Protein AF-A0A258C9T7-F1 (afdb_monomer_lite)

Foldseek 3Di:
DFDFDADLVLHGPDARVPVVVVVVVVCVVCPPPPDDDPVVVVVVCVVCVNVVNCLSVLSSVLSRVCSVVDDVCSVVSVLCSDPPNPPPPPPDDPPPPPDDDPDDDDDDDDD

Structure (mmCIF, N/CA/C/O backbone):
data_AF-A0A258C9T7-F1
#
_entry.id   AF-A0A258C9T7-F1
#
loop_
_atom_site.group_PDB
_atom_site.id
_atom_site.type_symbol
_atom_site.label_atom_id
_atom_site.label_alt_id
_atom_site.label_comp_id
_atom_site.label_asym_id
_atom_site.label_entity_id
_atom_site.label_seq_id
_atom_site.pdbx_PDB_ins_code
_atom_site.Cartn_x
_atom_site.Cartn_y
_atom_site.Cartn_z
_atom_site.occupancy
_atom_site.B_iso_or_equiv
_at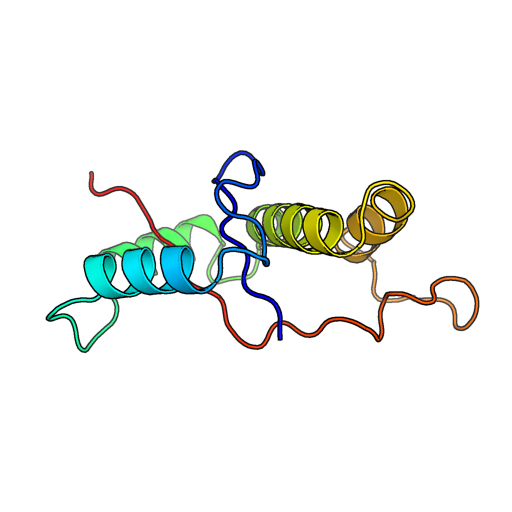om_site.auth_seq_id
_atom_site.auth_comp_id
_atom_site.auth_asym_id
_atom_site.auth_atom_id
_atom_site.pdbx_PDB_model_num
ATOM 1 N N . HIS A 1 1 ? 3.833 9.779 -12.671 1.00 79.94 1 HIS A N 1
ATOM 2 C CA . HIS A 1 1 ? 3.038 9.418 -11.478 1.00 79.94 1 HIS A CA 1
ATOM 3 C C . HIS A 1 1 ? 2.565 7.983 -11.603 1.00 79.94 1 HIS A C 1
ATOM 5 O O . HIS A 1 1 ? 1.988 7.637 -12.628 1.00 79.94 1 HIS A O 1
ATOM 11 N N . TYR A 1 2 ? 2.821 7.170 -10.582 1.00 89.38 2 TYR A N 1
ATOM 12 C CA . TYR A 1 2 ? 2.400 5.772 -10.516 1.00 89.38 2 TYR A CA 1
ATOM 13 C C . TYR A 1 2 ? 1.413 5.601 -9.365 1.00 89.38 2 TYR A C 1
ATOM 15 O O . TYR A 1 2 ? 1.532 6.273 -8.344 1.00 89.38 2 TYR A O 1
ATOM 23 N N . LEU A 1 3 ? 0.438 4.714 -9.539 1.00 93.00 3 LEU A N 1
ATOM 24 C CA . LEU A 1 3 ? -0.532 4.370 -8.508 1.00 93.00 3 LEU A CA 1
ATOM 25 C C . LEU A 1 3 ? -0.679 2.856 -8.492 1.00 93.00 3 LEU A C 1
ATOM 27 O O . LEU A 1 3 ? -1.103 2.287 -9.487 1.00 93.00 3 LEU A O 1
ATOM 31 N N . VAL A 1 4 ? -0.335 2.210 -7.386 1.00 94.44 4 VAL A N 1
ATOM 32 C CA . VAL A 1 4 ? -0.372 0.749 -7.257 1.00 94.44 4 VAL A CA 1
ATOM 33 C C . VAL A 1 4 ? -1.286 0.388 -6.095 1.00 94.44 4 VAL A C 1
ATOM 35 O O . VAL A 1 4 ? -1.267 1.049 -5.060 1.00 94.44 4 VAL A O 1
ATOM 38 N N . HIS A 1 5 ? -2.105 -0.648 -6.268 1.00 95.75 5 HIS A N 1
ATOM 39 C CA . HIS A 1 5 ? -2.860 -1.243 -5.169 1.00 95.75 5 HIS A CA 1
ATOM 40 C C . HIS A 1 5 ? -2.168 -2.540 -4.770 1.00 95.75 5 HIS A C 1
ATOM 42 O O . HIS A 1 5 ? -2.198 -3.516 -5.522 1.00 95.75 5 HIS A O 1
ATOM 48 N N . VAL A 1 6 ? -1.583 -2.541 -3.580 1.00 95.69 6 VAL A N 1
ATOM 49 C CA . VAL A 1 6 ? -0.937 -3.697 -2.959 1.00 95.69 6 VAL A CA 1
ATOM 50 C C . VAL A 1 6 ? -1.803 -4.224 -1.811 1.00 95.69 6 VAL A C 1
ATOM 52 O O . VAL A 1 6 ? -2.412 -3.440 -1.084 1.00 95.69 6 VAL A O 1
ATOM 55 N N . GLY A 1 7 ? -1.927 -5.545 -1.710 1.00 95.81 7 GLY A N 1
ATOM 56 C CA . GLY A 1 7 ? -2.577 -6.233 -0.600 1.00 95.81 7 GLY A CA 1
ATOM 57 C C . GLY A 1 7 ? -1.693 -6.245 0.644 1.00 95.81 7 GLY A C 1
ATOM 58 O O . GLY A 1 7 ? -0.499 -5.968 0.570 1.00 95.81 7 GLY A O 1
ATOM 59 N N . ASP A 1 8 ? -2.274 -6.584 1.793 1.00 94.12 8 ASP A N 1
ATOM 60 C CA . ASP A 1 8 ? -1.552 -6.614 3.074 1.00 94.12 8 ASP A CA 1
ATOM 61 C C . ASP A 1 8 ? -0.455 -7.698 3.129 1.00 94.12 8 ASP A C 1
ATOM 63 O O . ASP A 1 8 ? 0.498 -7.603 3.894 1.00 94.12 8 ASP A O 1
ATOM 67 N N . ASP A 1 9 ? -0.546 -8.702 2.257 1.00 94.12 9 ASP A N 1
ATOM 68 C CA . ASP A 1 9 ? 0.450 -9.755 2.044 1.00 94.12 9 ASP A CA 1
ATOM 69 C C . ASP A 1 9 ? 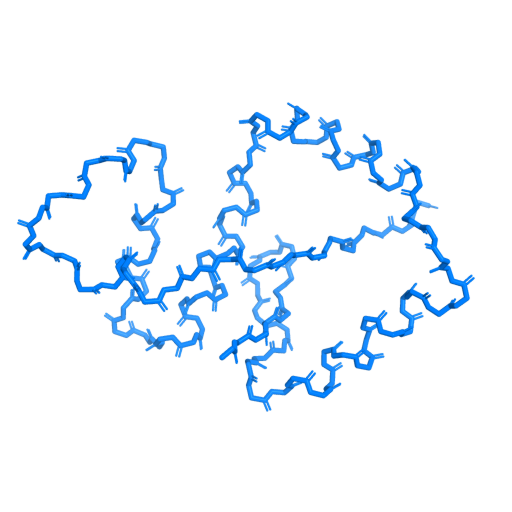1.582 -9.350 1.078 1.00 94.12 9 ASP A C 1
ATOM 71 O O . ASP A 1 9 ? 2.499 -10.133 0.829 1.00 94.12 9 ASP A O 1
ATOM 75 N N . GLY A 1 10 ? 1.533 -8.136 0.520 1.00 91.25 10 GLY A N 1
ATOM 76 C CA . GLY A 1 10 ? 2.468 -7.661 -0.500 1.00 91.25 10 GLY A CA 1
ATOM 77 C C . GLY A 1 10 ? 2.080 -8.029 -1.935 1.00 91.25 10 GLY A C 1
ATOM 78 O O . GLY A 1 10 ? 2.798 -7.657 -2.864 1.00 91.25 10 GLY A O 1
ATOM 79 N N . ALA A 1 11 ? 0.953 -8.714 -2.161 1.00 94.81 11 ALA A N 1
ATOM 80 C CA . ALA A 1 11 ? 0.503 -9.050 -3.507 1.00 94.81 11 ALA A CA 1
ATOM 81 C C . ALA A 1 11 ? -0.003 -7.805 -4.252 1.00 94.81 11 ALA A C 1
ATOM 83 O O . ALA A 1 11 ? -0.848 -7.054 -3.764 1.00 94.81 11 ALA A O 1
ATOM 84 N N . VAL A 1 12 ? 0.461 -7.586 -5.482 1.00 94.19 12 VAL A N 1
ATOM 85 C CA . VAL A 1 12 ? -0.012 -6.471 -6.315 1.00 94.19 12 VAL A CA 1
ATOM 86 C C . VAL A 1 12 ? -1.395 -6.809 -6.872 1.00 94.19 12 VAL A C 1
ATOM 88 O O . VAL A 1 12 ? -1.532 -7.559 -7.837 1.00 94.19 12 VAL A O 1
ATOM 91 N N . LEU A 1 13 ? -2.436 -6.241 -6.263 1.00 95.94 13 LEU A N 1
ATOM 92 C CA . LEU A 1 13 ? -3.832 -6.473 -6.637 1.00 95.94 13 LEU A CA 1
ATOM 93 C C . LEU A 1 13 ? -4.227 -5.713 -7.905 1.00 95.94 13 LEU A C 1
ATOM 95 O O . LEU A 1 13 ? -5.024 -6.208 -8.702 1.00 95.94 13 LEU A O 1
ATOM 99 N N . LEU A 1 14 ? -3.713 -4.491 -8.078 1.00 95.50 14 LEU A N 1
ATOM 100 C CA . LEU A 1 14 ? -3.860 -3.713 -9.310 1.00 95.50 14 LEU A CA 1
ATOM 101 C C . LEU A 1 14 ? -2.527 -3.019 -9.635 1.00 95.50 14 LEU A C 1
ATOM 103 O O . LEU A 1 14 ? -2.066 -2.203 -8.831 1.00 95.50 14 LEU A O 1
ATOM 107 N N . PRO A 1 15 ? -1.925 -3.304 -10.804 1.00 93.69 15 PRO A N 1
ATOM 108 C CA . PRO A 1 15 ? -0.688 -2.662 -11.232 1.00 93.69 15 PRO A CA 1
ATOM 109 C C . PRO A 1 15 ? -0.931 -1.216 -11.682 1.00 93.69 15 PRO A C 1
ATOM 111 O O . PRO A 1 15 ? -2.066 -0.811 -11.954 1.00 93.69 15 PRO A O 1
ATOM 114 N N . TYR A 1 16 ? 0.157 -0.458 -11.848 1.00 92.19 16 TYR A N 1
ATOM 115 C CA . TYR A 1 16 ? 0.104 0.969 -12.190 1.00 92.19 16 TYR A CA 1
ATOM 116 C C . TYR A 1 16 ? -0.602 1.296 -13.511 1.00 92.19 16 TYR A C 1
ATOM 118 O O . TYR A 1 16 ? -1.151 2.386 -13.676 1.00 92.19 16 TYR A O 1
ATOM 126 N N . THR A 1 17 ? -0.660 0.339 -14.437 1.00 92.81 17 THR A N 1
ATOM 127 C CA . THR A 1 17 ? -1.377 0.464 -15.712 1.00 92.81 17 THR A CA 1
ATOM 128 C C . THR A 1 17 ? -2.899 0.526 -15.544 1.00 92.81 17 THR A C 1
ATOM 130 O O . THR A 1 17 ? -3.609 0.906 -16.471 1.00 92.81 17 THR A O 1
ATOM 133 N N . GLN A 1 18 ? -3.425 0.193 -14.359 1.00 94.62 18 GLN A N 1
ATOM 134 C CA . GLN A 1 18 ? -4.858 0.152 -14.060 1.00 94.62 18 GLN A CA 1
ATOM 135 C C . GLN A 1 18 ? -5.312 1.295 -13.138 1.00 94.62 18 GLN A C 1
ATOM 137 O O . GLN A 1 18 ? -6.274 1.138 -12.383 1.00 94.62 18 GLN A O 1
ATOM 142 N N . ALA A 1 19 ? -4.666 2.463 -13.226 1.00 94.19 19 ALA A N 1
ATOM 143 C CA . ALA A 1 19 ? -4.918 3.624 -12.366 1.00 94.19 19 ALA A CA 1
ATOM 144 C C . ALA A 1 19 ? -6.411 3.979 -12.207 1.00 94.19 19 ALA A C 1
ATOM 146 O O . ALA A 1 19 ? -6.875 4.172 -11.085 1.00 94.19 19 ALA A O 1
ATOM 147 N N . LYS A 1 20 ? -7.201 3.970 -13.295 1.00 95.69 20 LYS A N 1
ATOM 148 C CA . LYS A 1 20 ? -8.656 4.220 -13.236 1.00 95.69 20 LYS A CA 1
ATOM 149 C C . LYS A 1 20 ? -9.376 3.255 -12.288 1.00 95.69 20 LYS A C 1
ATOM 151 O O . LYS A 1 20 ? -10.162 3.690 -11.457 1.00 95.69 20 LYS A O 1
ATOM 156 N N . ARG A 1 21 ? -9.074 1.953 -12.359 1.00 96.88 21 ARG A N 1
ATOM 157 C CA . ARG A 1 21 ? -9.702 0.941 -11.490 1.00 96.88 21 ARG A CA 1
ATOM 158 C C . ARG A 1 21 ? -9.318 1.127 -10.026 1.00 96.88 21 ARG A C 1
ATOM 160 O O . ARG A 1 21 ? -10.121 0.814 -9.148 1.00 96.88 21 ARG A O 1
ATOM 167 N N . ILE A 1 22 ? -8.104 1.611 -9.761 1.00 95.94 22 ILE A N 1
ATOM 168 C CA . ILE A 1 22 ? -7.661 1.940 -8.404 1.00 95.94 22 ILE A CA 1
ATOM 169 C C . ILE A 1 22 ? -8.460 3.138 -7.895 1.00 95.94 22 ILE A C 1
ATOM 171 O O . ILE A 1 22 ? -9.096 3.030 -6.852 1.00 95.94 22 ILE A O 1
ATOM 175 N N . LEU A 1 23 ? -8.528 4.225 -8.666 1.00 95.00 23 LEU A N 1
ATOM 176 C CA . LEU A 1 23 ? -9.315 5.415 -8.326 1.00 95.00 23 LEU A CA 1
ATOM 177 C C . LEU A 1 23 ? -10.803 5.092 -8.121 1.00 95.00 23 LEU A C 1
ATOM 179 O O . LEU A 1 23 ? -11.400 5.574 -7.166 1.00 95.00 23 LEU A O 1
ATOM 183 N N . ASP A 1 24 ? -11.390 4.209 -8.932 1.00 95.75 24 ASP A N 1
ATOM 184 C CA . ASP A 1 24 ? -12.775 3.747 -8.763 1.00 95.75 24 ASP A CA 1
ATOM 185 C C . ASP A 1 24 ? -12.980 2.942 -7.463 1.00 95.75 24 ASP A C 1
ATOM 187 O O . ASP A 1 24 ? -14.076 2.927 -6.894 1.00 95.75 24 ASP A O 1
ATOM 191 N N . ARG A 1 25 ? -11.950 2.237 -6.970 1.00 94.00 25 ARG A N 1
ATOM 192 C CA . ARG A 1 25 ? -11.984 1.590 -5.645 1.00 94.00 25 ARG A CA 1
ATOM 193 C C . ARG A 1 25 ? -11.862 2.624 -4.528 1.00 94.00 25 ARG A C 1
ATOM 195 O O . ARG A 1 25 ? -12.687 2.597 -3.621 1.00 94.00 25 ARG A O 1
ATOM 202 N N . LEU A 1 26 ? -10.907 3.552 -4.624 1.00 91.88 26 LEU A N 1
ATOM 203 C CA . LEU A 1 26 ? -10.721 4.624 -3.637 1.00 91.88 26 LEU A CA 1
ATOM 204 C C . LEU A 1 26 ? -11.986 5.483 -3.509 1.00 91.88 26 LEU A C 1
ATOM 206 O O . LEU A 1 26 ? -12.484 5.687 -2.407 1.00 91.88 26 LEU A O 1
ATOM 210 N N . LYS A 1 27 ? -12.574 5.890 -4.642 1.00 92.06 27 LYS A N 1
ATOM 211 C CA . LYS A 1 27 ? -13.823 6.656 -4.683 1.00 92.06 27 LYS A CA 1
ATOM 212 C C . LYS A 1 27 ? -14.954 5.931 -3.966 1.00 92.06 27 LYS A C 1
ATOM 214 O O . LYS A 1 27 ? -15.681 6.567 -3.224 1.00 92.06 27 LYS A O 1
ATOM 219 N N . ARG A 1 28 ? -15.113 4.618 -4.170 1.00 91.88 28 ARG A N 1
ATOM 220 C CA . ARG A 1 28 ? -16.160 3.836 -3.490 1.00 91.88 28 ARG A CA 1
ATOM 221 C C . ARG A 1 28 ? -15.942 3.732 -1.983 1.00 91.88 28 ARG A C 1
ATOM 223 O O . ARG A 1 28 ? -16.924 3.728 -1.255 1.00 91.88 28 ARG A O 1
ATOM 230 N N . LEU A 1 29 ? -14.690 3.661 -1.530 1.00 88.94 29 LEU A N 1
ATOM 231 C CA . LEU A 1 29 ? -14.357 3.619 -0.103 1.00 88.94 29 LEU A CA 1
ATOM 232 C C . LEU A 1 29 ? -14.597 4.968 0.590 1.00 88.94 29 LEU A C 1
ATOM 234 O O . LEU A 1 29 ? -15.055 4.996 1.728 1.00 88.94 29 LEU A O 1
ATOM 238 N N . ALA A 1 30 ? -14.308 6.071 -0.101 1.00 88.81 30 ALA A N 1
ATOM 239 C CA . ALA A 1 30 ? -14.416 7.424 0.442 1.00 88.81 30 ALA A CA 1
ATOM 240 C C . ALA A 1 30 ? -15.741 8.134 0.102 1.00 88.81 30 ALA A C 1
ATOM 242 O O . ALA A 1 30 ? -15.948 9.272 0.512 1.00 88.81 30 ALA A O 1
ATOM 243 N N . LEU A 1 31 ? -16.645 7.511 -0.664 1.00 91.31 31 LEU A N 1
ATOM 244 C CA . LEU A 1 31 ? -17.864 8.176 -1.126 1.00 91.31 31 LEU A CA 1
ATOM 245 C C . LEU A 1 31 ? -18.726 8.621 0.063 1.00 91.31 31 LEU A C 1
ATOM 247 O O . LEU A 1 31 ? -19.102 7.803 0.900 1.00 91.31 31 LEU A O 1
ATOM 251 N N . GLY A 1 32 ? -19.059 9.912 0.108 1.00 89.88 32 GLY A N 1
ATOM 252 C CA . GLY A 1 32 ? -19.852 10.498 1.193 1.00 89.88 32 GLY A CA 1
ATOM 253 C C . GLY A 1 32 ? -19.093 10.661 2.514 1.00 89.88 32 GLY A C 1
ATOM 254 O O . GLY A 1 32 ? -19.726 10.908 3.536 1.00 89.88 32 GLY A O 1
ATOM 255 N N . ARG A 1 33 ? -17.762 10.503 2.511 1.00 86.94 33 ARG A N 1
ATOM 256 C CA . ARG A 1 33 ? -16.891 10.719 3.670 1.00 86.94 33 ARG A CA 1
ATOM 257 C C . ARG A 1 33 ? -15.926 11.865 3.374 1.00 86.94 33 ARG A C 1
ATOM 259 O O . ARG A 1 33 ? -14.975 11.693 2.618 1.00 86.94 33 ARG A O 1
ATOM 266 N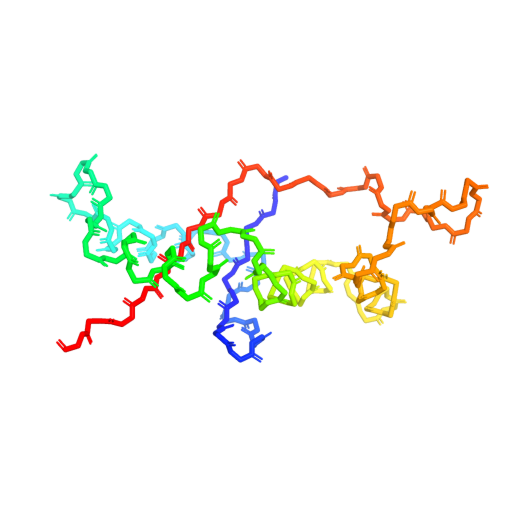 N . ASP A 1 34 ? -16.157 13.010 4.007 1.00 86.69 34 ASP A N 1
ATOM 267 C CA . ASP A 1 34 ? -15.287 14.188 3.862 1.00 86.69 34 ASP A CA 1
ATOM 268 C C . ASP A 1 34 ? -14.100 14.175 4.839 1.00 86.69 34 ASP A C 1
ATOM 270 O O . ASP A 1 34 ? -13.138 14.921 4.671 1.00 86.69 34 ASP A O 1
ATOM 274 N N . LEU A 1 35 ? -14.158 13.313 5.859 1.00 88.62 35 LEU A N 1
ATOM 275 C CA . LEU A 1 35 ? -13.123 13.145 6.876 1.00 88.62 35 LEU A CA 1
ATOM 276 C C . LEU A 1 35 ? -12.646 11.688 6.937 1.00 88.62 35 LEU A C 1
ATOM 278 O O . LEU A 1 35 ? -13.432 10.771 6.665 1.00 88.62 35 LEU A O 1
ATOM 282 N N . PRO A 1 36 ? -11.374 11.454 7.313 1.00 86.62 36 PRO A N 1
ATOM 283 C CA . PRO A 1 36 ? -10.880 10.109 7.561 1.00 86.62 36 PRO A CA 1
ATOM 284 C C . PRO A 1 36 ? -11.636 9.453 8.721 1.00 86.62 36 PRO A C 1
ATOM 286 O O . PRO A 1 36 ? -12.114 10.108 9.648 1.00 86.62 36 PRO A O 1
ATOM 289 N N . ASP A 1 37 ? -11.726 8.129 8.665 1.00 90.12 37 ASP A N 1
ATOM 290 C CA . ASP A 1 37 ? -12.338 7.330 9.718 1.00 90.12 37 ASP A CA 1
ATOM 291 C C . ASP A 1 37 ? -11.439 7.341 10.965 1.00 90.12 37 ASP A C 1
ATOM 293 O O . ASP A 1 37 ? -10.367 6.735 10.976 1.00 90.12 37 ASP A O 1
ATOM 297 N N . ALA A 1 38 ? -11.871 8.045 12.014 1.00 92.25 38 ALA A N 1
ATOM 298 C CA . ALA A 1 38 ? -11.087 8.218 13.237 1.00 92.25 38 ALA A CA 1
ATOM 299 C C . ALA A 1 38 ? -10.757 6.885 13.933 1.00 92.25 38 ALA A C 1
ATOM 301 O O . ALA A 1 38 ? -9.676 6.741 14.507 1.00 92.25 38 ALA A O 1
ATOM 302 N N . GLY A 1 39 ? -11.655 5.896 13.856 1.00 93.50 39 GLY A N 1
ATOM 303 C CA . GLY A 1 39 ? -11.419 4.564 14.410 1.00 93.50 39 GLY A CA 1
ATOM 304 C C . GLY A 1 39 ? -10.347 3.814 13.623 1.00 93.50 39 GLY A C 1
ATOM 305 O O . GLY A 1 39 ? -9.445 3.214 14.211 1.00 93.50 39 GLY A O 1
ATOM 306 N N . ALA A 1 40 ? -10.392 3.900 12.293 1.00 92.50 40 ALA A N 1
ATOM 307 C CA . ALA A 1 40 ? -9.354 3.339 11.434 1.00 92.50 40 ALA A CA 1
ATOM 308 C C . ALA A 1 40 ? -7.991 4.019 11.657 1.00 92.50 40 ALA A C 1
ATOM 310 O O . ALA A 1 40 ? -6.985 3.320 11.776 1.00 92.50 40 ALA A O 1
ATOM 311 N N . CYS A 1 41 ? -7.957 5.350 11.786 1.00 93.38 41 CYS A N 1
ATOM 312 C CA . CYS A 1 41 ? -6.742 6.099 12.117 1.00 93.38 41 CYS A CA 1
ATOM 313 C C . CYS A 1 41 ? -6.135 5.626 13.441 1.00 93.38 41 CYS A C 1
ATOM 315 O O . CYS A 1 41 ? -4.977 5.224 13.467 1.00 93.38 41 CYS A O 1
ATOM 317 N N . ALA A 1 42 ? -6.926 5.566 14.516 1.00 95.25 42 ALA A N 1
ATOM 318 C CA . ALA A 1 42 ? -6.438 5.132 15.824 1.00 95.25 42 ALA A CA 1
ATOM 319 C C . ALA A 1 42 ? -5.895 3.690 15.809 1.00 95.25 42 ALA A C 1
ATOM 321 O O . ALA A 1 42 ? -4.893 3.387 16.460 1.00 95.25 42 ALA A O 1
ATOM 322 N N . ARG A 1 43 ? -6.532 2.790 15.049 1.00 94.94 43 ARG A N 1
ATOM 323 C CA . ARG A 1 43 ? -6.054 1.410 14.864 1.00 94.94 43 ARG A CA 1
ATOM 324 C C . ARG A 1 43 ? -4.731 1.369 14.108 1.00 94.94 43 ARG A C 1
ATOM 326 O O . ARG A 1 43 ? -3.826 0.647 14.525 1.00 94.94 43 ARG A O 1
ATOM 333 N N . PHE A 1 44 ? -4.613 2.137 13.028 1.00 94.56 44 PHE A N 1
ATOM 334 C CA . PHE A 1 44 ? -3.383 2.217 12.249 1.00 94.56 44 PHE A CA 1
ATOM 335 C C . PHE A 1 44 ? -2.233 2.814 13.067 1.00 94.56 44 PHE A C 1
ATOM 337 O O . PHE A 1 44 ? -1.141 2.247 13.106 1.00 94.56 44 PHE A O 1
ATOM 344 N N . ASP A 1 45 ? -2.492 3.895 13.798 1.00 95.12 45 ASP A N 1
ATOM 345 C CA . ASP A 1 45 ? -1.518 4.524 14.685 1.00 95.12 45 ASP A CA 1
ATOM 346 C C . ASP A 1 45 ? -1.058 3.547 15.765 1.00 95.12 45 ASP A C 1
ATOM 348 O O . ASP A 1 45 ? 0.136 3.355 15.969 1.00 95.12 45 ASP A O 1
ATOM 352 N N . LYS A 1 46 ? -1.985 2.838 16.415 1.00 95.81 46 LYS A N 1
ATOM 353 C CA . LYS A 1 46 ? -1.627 1.819 17.406 1.00 95.81 46 LYS A CA 1
ATOM 354 C C . LYS A 1 46 ? -0.763 0.708 16.801 1.00 95.81 46 LYS A C 1
ATOM 356 O O . LYS A 1 46 ? 0.220 0.305 17.419 1.00 95.81 46 LYS A O 1
ATOM 361 N N . ALA A 1 47 ? -1.114 0.219 15.611 1.00 94.38 47 ALA A N 1
ATOM 362 C CA . ALA A 1 47 ? -0.369 -0.838 14.927 1.00 94.38 47 ALA A CA 1
ATOM 363 C C . ALA A 1 47 ? 1.051 -0.400 14.529 1.00 94.38 47 ALA A C 1
ATOM 365 O O . ALA A 1 47 ? 1.972 -1.211 14.551 1.00 94.38 47 ALA A O 1
ATOM 366 N N . THR A 1 48 ? 1.229 0.881 14.207 1.00 94.50 48 THR A N 1
ATOM 367 C CA . THR A 1 48 ? 2.503 1.457 13.754 1.00 94.50 48 THR A CA 1
ATOM 368 C C . THR A 1 48 ? 3.270 2.183 14.854 1.00 94.50 48 THR A C 1
ATOM 370 O O . THR A 1 48 ? 4.279 2.817 14.565 1.00 94.50 48 THR A O 1
ATOM 373 N N . LYS A 1 49 ? 2.811 2.126 16.113 1.00 95.25 49 LYS A N 1
ATOM 374 C CA . LYS A 1 49 ? 3.350 2.937 17.220 1.00 95.25 49 LYS A CA 1
ATOM 375 C C . LYS A 1 49 ? 3.435 4.424 16.846 1.00 95.25 49 LYS A C 1
ATOM 377 O O . LYS A 1 49 ? 4.485 5.047 16.944 1.00 95.25 49 LYS A O 1
ATOM 382 N N . HIS A 1 50 ? 2.324 4.974 16.366 1.00 93.12 50 HIS A N 1
ATOM 383 C CA . HIS A 1 50 ? 2.211 6.346 15.872 1.00 93.12 50 HIS A CA 1
ATOM 384 C C . HIS A 1 50 ? 3.234 6.662 14.767 1.00 93.12 50 HIS A C 1
ATOM 386 O O . HIS A 1 50 ? 3.824 7.739 14.735 1.00 93.12 50 HIS A O 1
ATOM 392 N N . GLY A 1 51 ? 3.466 5.698 13.870 1.00 87.50 51 GLY A N 1
ATOM 393 C CA . GLY A 1 51 ? 4.420 5.815 12.768 1.00 87.50 51 GLY A CA 1
ATOM 394 C C . GLY A 1 51 ? 5.884 5.521 13.118 1.00 87.50 51 GLY A C 1
ATOM 395 O O . GLY A 1 51 ? 6.726 5.584 12.224 1.00 87.50 51 GLY A O 1
ATOM 396 N N . GLU A 1 52 ? 6.215 5.171 14.364 1.00 89.12 52 GLU A N 1
ATOM 397 C CA . GLU A 1 52 ? 7.577 4.764 14.740 1.00 89.12 52 GLU A CA 1
ATOM 398 C C . GLU A 1 52 ? 7.971 3.419 14.096 1.00 89.12 52 GLU A C 1
ATOM 400 O O . GLU A 1 52 ? 9.105 3.237 13.653 1.00 89.12 52 GLU A O 1
ATOM 405 N N . ASP A 1 53 ? 7.027 2.479 13.989 1.00 88.94 53 ASP A N 1
ATOM 406 C CA . ASP A 1 53 ? 7.223 1.171 13.360 1.00 88.94 53 ASP A CA 1
ATOM 407 C C . ASP A 1 53 ? 6.432 1.055 12.051 1.00 88.94 53 ASP A C 1
ATOM 409 O O . ASP A 1 53 ? 5.322 0.527 11.992 1.00 88.94 53 ASP A O 1
ATOM 413 N N . MET A 1 54 ? 7.043 1.542 10.971 1.00 89.81 54 MET A N 1
ATOM 414 C CA . MET A 1 54 ? 6.477 1.522 9.615 1.00 89.81 54 MET A CA 1
ATOM 415 C C . MET A 1 54 ? 7.021 0.381 8.744 1.00 89.81 54 MET A C 1
ATOM 417 O O . MET A 1 54 ? 6.825 0.384 7.528 1.00 89.81 54 MET A O 1
ATOM 421 N N . ARG A 1 55 ? 7.687 -0.624 9.333 1.00 87.56 55 ARG A N 1
ATOM 422 C CA . ARG A 1 55 ? 8.373 -1.695 8.581 1.00 87.56 55 ARG A CA 1
ATOM 423 C C . ARG A 1 55 ? 7.438 -2.487 7.671 1.00 87.56 55 ARG A C 1
ATOM 425 O O . ARG A 1 55 ? 7.847 -2.924 6.599 1.00 87.56 55 ARG A O 1
ATOM 432 N N . HIS A 1 56 ? 6.187 -2.686 8.085 1.00 90.50 56 HIS A N 1
ATOM 433 C CA . HIS A 1 56 ? 5.185 -3.361 7.257 1.00 90.50 56 HIS A CA 1
ATOM 434 C C . HIS A 1 56 ? 4.814 -2.526 6.029 1.00 90.50 56 HIS A C 1
ATOM 436 O O . HIS A 1 56 ? 4.988 -2.976 4.901 1.00 90.50 56 HIS A O 1
ATOM 442 N N . ALA A 1 57 ? 4.421 -1.266 6.234 1.00 89.44 57 ALA A N 1
ATOM 443 C CA . ALA A 1 57 ? 4.105 -0.339 5.147 1.00 89.44 57 ALA A CA 1
ATOM 444 C C . ALA A 1 57 ? 5.291 -0.142 4.182 1.00 89.44 57 ALA A C 1
ATOM 446 O O . ALA A 1 57 ? 5.106 -0.097 2.968 1.00 89.44 57 ALA A O 1
ATOM 447 N N . GLN A 1 58 ? 6.517 -0.104 4.708 1.00 86.44 58 GLN A N 1
ATO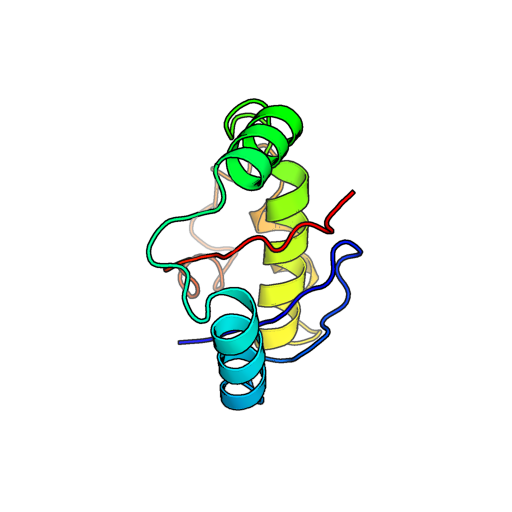M 448 C CA . GLN A 1 58 ? 7.756 -0.059 3.928 1.00 86.44 58 GLN A CA 1
ATOM 449 C C . GLN A 1 58 ? 7.939 -1.290 3.025 1.00 86.44 58 GLN A C 1
ATOM 451 O O . GLN A 1 58 ? 8.314 -1.142 1.863 1.00 86.44 58 GLN A O 1
ATOM 456 N N . LYS A 1 59 ? 7.621 -2.500 3.506 1.00 87.44 59 LYS A N 1
ATOM 457 C CA . LYS A 1 59 ? 7.633 -3.716 2.672 1.00 87.44 59 LYS A CA 1
ATOM 458 C C . LYS A 1 59 ? 6.583 -3.660 1.562 1.00 87.44 59 LYS A C 1
ATOM 460 O O . LYS A 1 59 ? 6.877 -4.032 0.429 1.00 87.44 59 LYS A O 1
ATOM 465 N N . LEU A 1 60 ? 5.383 -3.163 1.864 1.00 91.56 60 LEU A N 1
ATOM 466 C CA . LEU A 1 60 ? 4.318 -2.992 0.869 1.00 91.56 60 LEU A CA 1
ATOM 467 C C . LEU A 1 60 ? 4.694 -1.955 -0.203 1.00 91.56 60 LEU A C 1
ATOM 469 O O . LEU A 1 60 ? 4.426 -2.152 -1.392 1.00 91.56 60 LEU A O 1
ATOM 473 N N . LEU A 1 61 ? 5.367 -0.874 0.198 1.00 87.69 61 LEU A N 1
ATOM 474 C CA . LEU A 1 61 ? 5.929 0.113 -0.721 1.00 87.69 61 LEU A CA 1
ATOM 475 C C . LEU A 1 61 ? 7.011 -0.511 -1.610 1.00 87.69 61 LEU A C 1
ATOM 477 O O . LEU A 1 61 ? 6.975 -0.320 -2.824 1.00 87.69 61 LEU A O 1
ATOM 481 N N . ALA A 1 62 ? 7.919 -1.305 -1.037 1.00 85.00 62 ALA A N 1
ATOM 482 C CA . ALA A 1 62 ? 8.948 -2.012 -1.794 1.00 85.00 62 ALA A CA 1
ATOM 483 C C . ALA A 1 62 ? 8.334 -2.935 -2.864 1.00 85.00 62 ALA A C 1
ATOM 485 O O . ALA A 1 62 ? 8.721 -2.868 -4.029 1.00 85.00 62 ALA A O 1
ATOM 486 N N . ALA A 1 63 ? 7.318 -3.728 -2.505 1.00 87.56 63 ALA A N 1
ATOM 487 C CA . ALA A 1 63 ? 6.586 -4.573 -3.455 1.00 87.56 63 ALA A CA 1
ATOM 488 C C . ALA A 1 63 ? 5.899 -3.749 -4.561 1.00 87.56 63 ALA A C 1
ATOM 490 O O . ALA A 1 63 ? 5.910 -4.117 -5.737 1.00 87.56 63 ALA A O 1
ATOM 491 N N . SER A 1 64 ? 5.343 -2.590 -4.200 1.00 88.94 64 SER A N 1
ATOM 492 C CA . SER A 1 64 ? 4.705 -1.681 -5.153 1.00 88.94 64 SER A CA 1
ATOM 493 C C . SER A 1 64 ? 5.707 -1.103 -6.153 1.00 88.94 64 SER A C 1
ATOM 495 O O . SER A 1 64 ? 5.446 -1.136 -7.354 1.00 88.94 64 SER A O 1
ATOM 497 N N . VAL A 1 65 ? 6.863 -0.620 -5.689 1.00 85.44 65 VAL A N 1
ATOM 498 C CA . VAL A 1 65 ? 7.925 -0.078 -6.554 1.00 85.44 65 VAL A CA 1
ATOM 499 C C . VAL A 1 65 ? 8.499 -1.175 -7.449 1.00 85.44 65 VAL A C 1
ATOM 501 O O . VAL A 1 65 ? 8.581 -0.977 -8.658 1.00 85.44 65 VAL A O 1
ATOM 504 N N . ALA A 1 66 ? 8.786 -2.358 -6.897 1.00 84.06 66 ALA A N 1
ATOM 505 C CA . ALA A 1 66 ? 9.230 -3.531 -7.654 1.00 84.06 66 ALA A CA 1
ATOM 506 C C . ALA A 1 66 ? 8.287 -3.877 -8.820 1.00 84.06 66 ALA A C 1
ATOM 508 O O . ALA A 1 66 ? 8.732 -4.190 -9.924 1.00 84.06 66 ALA A O 1
ATOM 509 N N . SER A 1 67 ? 6.974 -3.748 -8.609 1.00 86.94 67 SER A N 1
ATOM 510 C CA . SER A 1 67 ? 5.970 -3.984 -9.652 1.00 86.94 67 SER A CA 1
ATOM 511 C C . SER A 1 67 ? 5.991 -2.963 -10.796 1.00 86.94 67 SER A C 1
ATOM 513 O O . SER A 1 67 ? 5.488 -3.252 -11.882 1.00 86.94 67 SER A O 1
ATOM 515 N N . VAL A 1 68 ? 6.558 -1.776 -10.558 1.00 86.31 68 VAL A N 1
ATOM 516 C CA . VAL A 1 68 ? 6.701 -0.706 -11.554 1.00 86.31 68 VAL A CA 1
ATOM 517 C C . VAL A 1 68 ? 7.998 -0.872 -12.343 1.00 86.31 68 VAL A C 1
ATOM 519 O O . VAL A 1 68 ? 7.964 -0.788 -13.567 1.00 86.31 68 VAL A O 1
ATOM 522 N N . VAL A 1 69 ? 9.122 -1.131 -11.665 1.00 79.75 69 VAL A N 1
ATOM 523 C CA . VAL A 1 69 ? 10.454 -1.243 -12.299 1.00 79.75 69 VAL A CA 1
ATOM 524 C C . VAL A 1 69 ? 10.712 -2.612 -12.944 1.00 79.75 69 VAL A C 1
ATOM 526 O O . VAL A 1 69 ? 11.504 -2.728 -13.877 1.00 79.75 69 VAL A O 1
ATOM 529 N N . GLY A 1 70 ? 10.006 -3.658 -12.502 1.00 69.38 70 GLY A N 1
ATOM 530 C CA . GLY A 1 70 ? 10.134 -5.017 -13.025 1.00 69.38 70 GLY A CA 1
ATOM 531 C C . GLY A 1 70 ? 11.232 -5.858 -12.355 1.00 69.38 70 GLY A C 1
ATOM 532 O O . GLY A 1 70 ? 11.981 -5.409 -11.490 1.00 69.38 70 GLY A O 1
ATOM 533 N N . LYS A 1 71 ? 11.320 -7.131 -12.767 1.00 56.78 71 LYS A N 1
ATOM 534 C CA . LYS A 1 71 ? 12.084 -8.197 -12.079 1.00 56.78 71 LYS A CA 1
ATOM 535 C C . LYS A 1 71 ? 13.589 -7.951 -11.930 1.00 56.78 71 LYS A C 1
ATOM 537 O O . LYS A 1 71 ? 14.202 -8.519 -11.033 1.00 56.78 71 LYS A O 1
ATOM 542 N N . ASN A 1 72 ? 14.197 -7.139 -12.793 1.00 52.75 72 ASN A N 1
ATOM 543 C CA . ASN A 1 72 ? 15.645 -6.928 -12.752 1.00 52.75 72 ASN A CA 1
ATOM 544 C C . ASN A 1 72 ? 16.084 -6.018 -11.589 1.00 52.75 72 ASN A C 1
ATOM 546 O O . ASN A 1 72 ? 17.250 -6.066 -11.208 1.00 52.75 72 ASN A O 1
ATOM 550 N N . GLU A 1 73 ? 15.166 -5.254 -10.982 1.00 59.16 73 GLU A N 1
ATOM 551 C CA . GLU A 1 73 ? 15.488 -4.271 -9.933 1.00 59.16 73 GLU A CA 1
ATOM 552 C C . GLU A 1 73 ? 14.860 -4.573 -8.556 1.00 59.16 73 GLU A C 1
ATOM 554 O O . GLU A 1 73 ? 15.091 -3.846 -7.590 1.00 59.16 73 GLU A O 1
ATOM 559 N N . GLU A 1 74 ? 14.144 -5.695 -8.408 1.00 55.56 74 GLU A N 1
ATOM 560 C CA . GLU A 1 74 ? 13.483 -6.116 -7.155 1.00 55.56 74 GLU A CA 1
ATOM 561 C C . GLU A 1 74 ? 14.425 -6.132 -5.940 1.00 55.56 74 GLU A C 1
ATOM 563 O O . GLU A 1 74 ? 14.065 -5.715 -4.836 1.00 55.56 74 GLU A O 1
ATOM 568 N N . ARG A 1 75 ? 15.663 -6.597 -6.147 1.00 54.16 75 ARG A N 1
ATOM 569 C CA . ARG A 1 75 ? 16.657 -6.755 -5.078 1.00 54.16 75 ARG A CA 1
ATOM 570 C C . ARG A 1 75 ? 17.178 -5.415 -4.562 1.00 54.16 75 ARG A C 1
ATOM 572 O O . ARG A 1 75 ? 17.443 -5.288 -3.369 1.00 54.16 75 ARG A O 1
ATOM 579 N N . ALA A 1 76 ? 17.300 -4.427 -5.449 1.00 56.69 76 ALA A N 1
ATOM 580 C CA . ALA A 1 76 ? 17.709 -3.077 -5.087 1.00 56.69 76 ALA A CA 1
ATOM 581 C C . ALA A 1 76 ? 16.607 -2.391 -4.271 1.00 56.69 76 ALA A C 1
ATOM 583 O O . ALA A 1 76 ? 16.881 -1.830 -3.213 1.00 56.69 76 ALA A O 1
ATOM 584 N N . VAL A 1 77 ? 15.350 -2.537 -4.699 1.00 58.84 77 VAL A N 1
ATOM 585 C CA . VAL A 1 77 ? 14.187 -1.941 -4.031 1.00 58.84 77 VAL A CA 1
ATOM 586 C C . VAL A 1 77 ? 14.001 -2.474 -2.605 1.00 58.84 77 VAL A C 1
ATOM 588 O O . VAL A 1 77 ? 13.779 -1.691 -1.685 1.00 58.84 77 VAL A O 1
ATOM 591 N N . ALA A 1 78 ? 14.154 -3.782 -2.376 1.00 59.25 78 ALA A N 1
ATOM 592 C CA . ALA A 1 78 ? 14.049 -4.364 -1.032 1.00 59.25 78 ALA A CA 1
ATOM 593 C C . ALA A 1 78 ? 15.126 -3.841 -0.054 1.00 59.25 78 ALA A C 1
ATOM 595 O O . ALA A 1 78 ? 14.878 -3.717 1.148 1.00 59.25 78 ALA A O 1
ATOM 596 N N . SER A 1 79 ? 16.311 -3.493 -0.567 1.00 56.34 79 SER A N 1
ATOM 597 C CA . SER A 1 79 ? 17.401 -2.919 0.229 1.00 56.34 79 SER A CA 1
ATOM 598 C C . SER A 1 79 ? 17.147 -1.459 0.630 1.00 56.34 79 SER A C 1
ATOM 600 O O . SER A 1 79 ? 17.620 -1.042 1.686 1.00 56.34 79 SER A O 1
ATOM 602 N N . LEU A 1 80 ? 16.383 -0.691 -0.162 1.00 58.62 80 LEU A N 1
ATOM 603 C CA . LEU A 1 80 ? 16.100 0.735 0.089 1.00 58.62 80 LEU A CA 1
ATOM 604 C C . LEU A 1 80 ? 15.281 0.979 1.362 1.00 58.62 80 LEU A C 1
ATOM 606 O O . LEU A 1 80 ? 15.358 2.050 1.956 1.00 58.62 80 LEU A O 1
ATOM 610 N N . PHE A 1 81 ? 14.506 -0.016 1.789 1.00 60.69 81 PHE A N 1
ATOM 611 C CA . PHE A 1 81 ? 13.546 0.120 2.882 1.00 60.69 81 PHE A CA 1
ATOM 612 C C . PHE A 1 81 ? 13.905 -0.719 4.120 1.00 60.69 81 PHE A C 1
ATOM 614 O O . PHE A 1 81 ? 13.050 -0.995 4.959 1.00 60.69 81 PHE A O 1
ATOM 621 N N . SER A 1 82 ? 15.170 -1.134 4.248 1.00 52.44 82 SER A N 1
ATOM 622 C CA . SER A 1 82 ? 15.676 -1.822 5.442 1.00 52.44 82 SER A CA 1
ATOM 623 C C . SER A 1 82 ? 16.189 -0.827 6.506 1.00 52.44 82 SER A C 1
ATOM 625 O O . SER A 1 82 ? 16.725 0.227 6.148 1.00 52.44 82 SER A O 1
ATOM 627 N N . PRO A 1 83 ? 16.070 -1.131 7.818 1.00 43.16 83 PRO A N 1
ATOM 628 C CA . PRO A 1 83 ? 16.579 -0.259 8.882 1.00 43.16 83 PRO A CA 1
ATOM 629 C C . PRO A 1 83 ? 18.097 -0.038 8.741 1.00 43.16 83 PRO A C 1
ATOM 631 O O . PRO A 1 83 ? 18.856 -1.002 8.777 1.00 43.16 83 PRO A O 1
ATOM 634 N N . GLY A 1 84 ? 18.534 1.218 8.565 1.00 49.78 84 GLY A N 1
ATOM 635 C CA . GLY A 1 84 ? 19.937 1.593 8.296 1.00 49.78 84 GLY A CA 1
ATOM 636 C C . GLY A 1 84 ? 20.229 2.109 6.874 1.00 49.78 84 GLY A C 1
ATOM 637 O O . GLY A 1 84 ? 21.363 2.481 6.584 1.00 49.78 84 GLY A O 1
ATOM 638 N N . GLY A 1 85 ? 19.223 2.186 5.996 1.00 45.62 85 GLY A N 1
ATOM 639 C CA . GLY A 1 85 ? 19.351 2.605 4.589 1.00 45.62 85 GLY A CA 1
ATOM 640 C C . GLY A 1 85 ? 19.687 4.082 4.309 1.00 45.62 85 GLY A C 1
ATOM 641 O O . GLY A 1 85 ? 19.495 4.533 3.186 1.00 45.62 85 GLY A O 1
ATOM 642 N N . THR A 1 86 ? 20.186 4.855 5.280 1.00 43.31 86 THR A N 1
ATOM 643 C CA . THR A 1 86 ? 20.575 6.271 5.090 1.00 43.31 86 THR A CA 1
ATOM 644 C C . THR A 1 86 ? 22.033 6.484 4.673 1.00 43.31 86 THR A C 1
ATOM 646 O O . THR A 1 86 ? 22.472 7.623 4.529 1.00 43.31 86 THR A O 1
ATOM 649 N N . HIS A 1 87 ? 22.773 5.418 4.368 1.00 41.09 87 HIS A N 1
ATOM 650 C CA . HIS A 1 87 ? 24.035 5.512 3.635 1.00 41.09 87 HIS A CA 1
ATOM 651 C C . HIS A 1 87 ? 23.877 4.924 2.234 1.00 41.09 87 HIS A C 1
ATOM 653 O O . HIS A 1 87 ? 24.478 3.908 1.896 1.00 41.09 87 HIS A O 1
ATOM 659 N N . ALA A 1 88 ? 23.079 5.585 1.395 1.00 38.38 88 ALA A N 1
ATOM 660 C CA . ALA A 1 88 ? 23.248 5.438 -0.042 1.00 38.38 88 ALA A CA 1
ATOM 661 C C . ALA A 1 88 ? 24.638 5.995 -0.391 1.00 38.38 88 ALA A C 1
ATOM 663 O O . ALA A 1 88 ? 24.850 7.207 -0.475 1.00 38.38 88 ALA A O 1
ATOM 664 N N . ILE A 1 89 ? 25.615 5.097 -0.512 1.00 37.53 89 ILE A N 1
ATOM 665 C CA . ILE A 1 89 ? 26.925 5.396 -1.077 1.00 37.53 89 ILE A CA 1
ATOM 666 C C . ILE A 1 89 ? 26.655 5.976 -2.467 1.00 37.53 89 ILE A C 1
ATOM 668 O O . ILE A 1 89 ? 26.076 5.308 -3.326 1.00 37.53 89 ILE A O 1
ATOM 672 N N . LYS A 1 90 ? 27.023 7.247 -2.670 1.00 34.66 90 LYS A N 1
ATOM 673 C CA . LYS A 1 90 ? 27.019 7.895 -3.987 1.00 34.66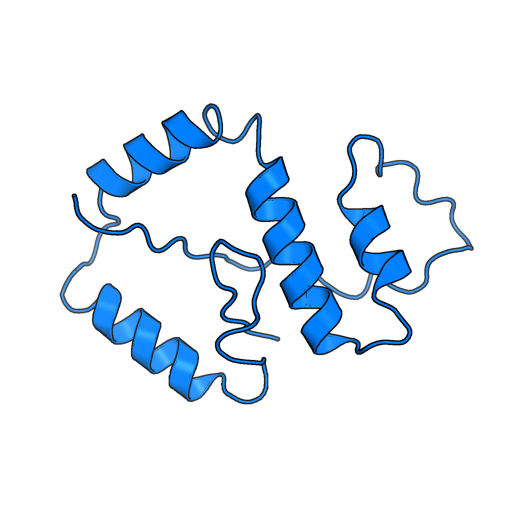 90 LYS A CA 1
ATOM 674 C C . LYS A 1 90 ? 27.794 6.996 -4.956 1.00 34.66 90 LYS A C 1
ATOM 676 O O . LYS A 1 90 ? 29.019 6.980 -4.902 1.00 34.66 90 LYS A O 1
ATOM 681 N N . GLY A 1 91 ? 27.090 6.265 -5.820 1.00 40.56 91 GLY A N 1
ATOM 682 C CA . GLY A 1 91 ? 27.708 5.527 -6.924 1.00 40.56 91 GLY A CA 1
ATOM 683 C C . GLY A 1 91 ? 27.181 4.124 -7.229 1.00 40.56 91 GLY A C 1
ATOM 684 O O . GLY A 1 91 ? 27.462 3.656 -8.324 1.00 40.56 91 GLY A O 1
ATOM 685 N N . GLU A 1 92 ? 26.413 3.463 -6.352 1.00 37.12 92 GLU A N 1
ATOM 686 C CA . GLU A 1 92 ? 25.992 2.060 -6.600 1.00 37.12 92 GLU A CA 1
ATOM 687 C C . GLU A 1 92 ? 24.497 1.840 -6.873 1.00 37.12 92 GLU A C 1
ATOM 689 O O . GLU A 1 92 ? 24.111 0.755 -7.300 1.00 37.12 92 GLU A O 1
ATOM 694 N N . PHE A 1 93 ? 23.644 2.852 -6.701 1.00 42.41 93 PHE A N 1
ATOM 695 C CA . PHE A 1 93 ? 22.200 2.684 -6.878 1.00 42.41 93 PHE A CA 1
ATOM 696 C C . PHE A 1 93 ? 21.615 3.824 -7.703 1.00 42.41 93 PHE A C 1
ATOM 698 O O . PHE A 1 93 ? 21.457 4.941 -7.217 1.00 42.41 93 PHE A O 1
ATOM 705 N N . ALA A 1 94 ? 21.275 3.531 -8.958 1.00 41.91 94 ALA A N 1
ATOM 706 C CA . ALA A 1 94 ? 20.598 4.477 -9.840 1.00 41.91 94 ALA A CA 1
ATOM 707 C C . ALA A 1 94 ? 19.142 4.765 -9.406 1.00 41.91 94 ALA A C 1
ATOM 709 O O . ALA A 1 94 ? 18.624 5.822 -9.728 1.00 41.91 94 ALA A O 1
ATOM 710 N N . GLY A 1 95 ? 18.503 3.881 -8.625 1.00 46.47 95 GLY A N 1
ATOM 711 C CA . GLY A 1 95 ? 17.047 3.917 -8.407 1.00 46.47 95 GLY A CA 1
ATOM 712 C C . GLY A 1 95 ? 16.521 4.681 -7.184 1.00 46.47 95 GLY A C 1
ATOM 713 O O . GLY A 1 95 ? 15.308 4.841 -7.063 1.00 46.47 95 GLY A O 1
ATOM 714 N N . SER A 1 96 ? 17.364 5.167 -6.256 1.00 41.44 96 SER A N 1
ATOM 715 C CA . SER A 1 96 ? 16.851 5.895 -5.070 1.00 41.44 96 SER A CA 1
ATOM 716 C C . SER A 1 96 ? 16.418 7.337 -5.371 1.00 41.44 96 SER A C 1
ATOM 718 O O . SER A 1 96 ? 15.814 7.969 -4.509 1.00 41.44 96 SER A O 1
ATOM 720 N N . ASN A 1 97 ? 16.718 7.853 -6.566 1.00 49.06 97 ASN A N 1
ATOM 721 C CA . ASN A 1 97 ? 16.300 9.181 -7.023 1.00 49.06 97 ASN A CA 1
ATOM 722 C C . ASN A 1 97 ? 15.053 9.155 -7.925 1.00 49.06 97 ASN A C 1
ATOM 724 O O . ASN A 1 97 ? 14.586 10.220 -8.319 1.00 49.06 97 ASN A O 1
ATOM 728 N N . ASP A 1 98 ? 14.501 7.980 -8.245 1.00 60.81 98 ASP A N 1
ATOM 729 C CA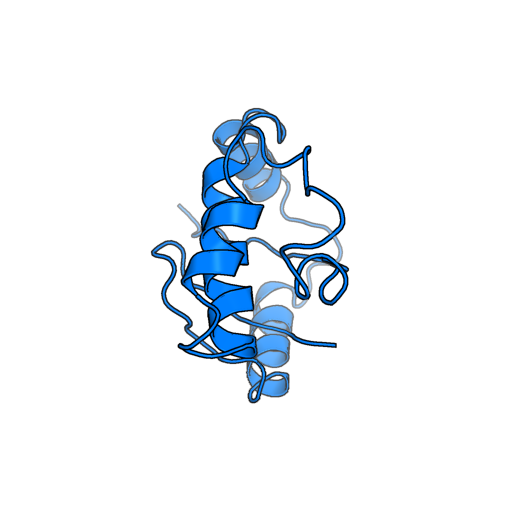 . ASP A 1 98 ? 13.456 7.878 -9.275 1.00 60.81 98 ASP A CA 1
ATOM 730 C C . ASP A 1 98 ? 12.023 7.868 -8.717 1.00 60.81 98 ASP A C 1
ATOM 732 O O . ASP A 1 98 ? 11.065 8.089 -9.464 1.00 60.81 98 ASP A O 1
ATOM 736 N N . PHE A 1 99 ? 11.846 7.633 -7.411 1.00 70.94 99 PHE A N 1
ATOM 737 C CA . PHE A 1 99 ? 10.522 7.482 -6.804 1.00 70.94 99 PHE A CA 1
ATOM 738 C C . PHE A 1 99 ? 10.378 8.253 -5.492 1.00 70.94 99 PHE A C 1
ATOM 740 O O . PHE A 1 99 ? 11.106 8.029 -4.530 1.00 70.94 99 PHE A O 1
ATOM 747 N N . GLU A 1 100 ? 9.354 9.100 -5.438 1.00 77.69 100 GLU A N 1
ATOM 748 C CA . GLU A 1 100 ? 8.916 9.817 -4.243 1.00 77.69 100 GLU A CA 1
ATOM 749 C C . GLU A 1 100 ? 7.467 9.431 -3.918 1.00 77.69 100 GLU A C 1
ATOM 751 O O . GLU A 1 100 ? 6.605 9.363 -4.805 1.00 77.69 100 GLU A O 1
ATOM 756 N N . VAL A 1 101 ? 7.182 9.173 -2.638 1.00 84.31 101 VAL A N 1
ATOM 757 C CA . VAL A 1 101 ? 5.816 8.906 -2.176 1.00 84.31 101 VAL A CA 1
ATOM 758 C C . VAL A 1 101 ? 5.084 10.233 -2.018 1.00 84.31 101 VAL A C 1
ATOM 760 O O . VAL A 1 101 ? 5.291 10.952 -1.049 1.00 84.31 101 VAL A O 1
ATOM 763 N N . LEU A 1 102 ? 4.184 10.529 -2.956 1.00 87.06 102 LEU A N 1
ATOM 764 C CA . LEU A 1 102 ? 3.348 11.733 -2.887 1.00 87.06 102 LEU A CA 1
ATOM 765 C C . LEU A 1 102 ? 2.178 11.579 -1.909 1.00 87.06 102 LEU A C 1
ATOM 767 O O . LEU A 1 102 ? 1.774 12.538 -1.261 1.00 87.06 102 LEU A O 1
ATOM 771 N N . ALA A 1 103 ? 1.600 10.378 -1.838 1.00 89.19 103 ALA A N 1
ATOM 772 C CA . ALA A 1 103 ? 0.480 10.059 -0.962 1.00 89.19 103 ALA A CA 1
ATOM 773 C C . ALA A 1 103 ? 0.335 8.542 -0.796 1.00 89.19 103 ALA A C 1
ATOM 775 O O . ALA A 1 103 ? 0.719 7.768 -1.676 1.00 89.19 103 ALA A O 1
ATOM 776 N N . PHE A 1 104 ? -0.295 8.128 0.301 1.00 90.88 104 PHE A N 1
ATOM 777 C CA . PHE A 1 104 ? -0.758 6.761 0.511 1.00 90.88 104 PHE A CA 1
ATOM 778 C C . PHE A 1 104 ? -2.140 6.771 1.171 1.00 90.88 104 PHE A C 1
ATOM 780 O O . PHE A 1 104 ? -2.512 7.729 1.844 1.00 90.88 104 PHE A O 1
ATOM 787 N N . MET A 1 105 ? -2.904 5.698 0.972 1.00 91.19 105 MET A N 1
ATOM 788 C CA . MET A 1 105 ? -4.177 5.479 1.653 1.00 91.19 105 MET A CA 1
ATOM 789 C C . MET A 1 105 ? -4.207 4.050 2.178 1.00 91.19 105 MET A C 1
ATOM 791 O O . MET A 1 105 ? -3.989 3.108 1.418 1.00 91.19 105 MET A O 1
ATOM 795 N N . VAL A 1 106 ? -4.494 3.894 3.467 1.00 92.44 106 VAL A N 1
ATOM 796 C CA . VAL A 1 106 ? -4.626 2.586 4.111 1.00 92.44 106 VAL A CA 1
ATOM 797 C C . VAL A 1 106 ? -6.103 2.229 4.196 1.00 92.44 106 VAL A C 1
ATOM 799 O O . VAL A 1 106 ? -6.907 3.011 4.700 1.00 92.44 106 VAL A O 1
ATOM 802 N N . ALA A 1 107 ? -6.464 1.049 3.700 1.00 91.56 107 ALA A N 1
ATOM 803 C CA . ALA A 1 107 ? -7.809 0.504 3.828 1.00 91.56 107 ALA A CA 1
ATOM 804 C C . ALA A 1 107 ? -7.788 -0.640 4.846 1.00 91.56 107 ALA A C 1
ATOM 806 O O . ALA A 1 107 ? -7.218 -1.695 4.581 1.00 91.56 107 ALA A O 1
ATOM 807 N N . LEU A 1 108 ? -8.405 -0.424 6.007 1.00 91.00 108 LEU A N 1
ATOM 808 C CA . LEU A 1 108 ? -8.558 -1.447 7.041 1.00 91.00 108 LEU A CA 1
ATOM 809 C C . LEU A 1 108 ? -9.925 -2.124 6.909 1.00 91.00 108 LEU A C 1
ATOM 811 O O . LEU A 1 108 ? -10.924 -1.461 6.614 1.00 91.00 108 LEU A O 1
ATOM 815 N N . SER A 1 109 ? -9.989 -3.434 7.157 1.00 85.12 109 SER A N 1
ATOM 816 C CA . SER A 1 109 ? -11.274 -4.119 7.296 1.00 85.12 109 SER A CA 1
ATOM 817 C C . SER A 1 109 ? -12.042 -3.555 8.495 1.00 85.12 109 SER A C 1
ATOM 819 O O . SER A 1 109 ? -11.454 -3.205 9.530 1.00 85.12 109 SER A O 1
ATOM 821 N N . GLN A 1 110 ? -13.360 -3.451 8.334 1.00 71.94 110 GLN A N 1
ATOM 822 C CA . GLN A 1 110 ? -14.269 -3.230 9.455 1.00 71.94 110 GLN A CA 1
ATOM 823 C C . GLN A 1 110 ? -14.243 -4.497 10.326 1.00 71.94 110 GLN A C 1
ATOM 825 O O . GLN A 1 110 ? -14.157 -5.597 9.774 1.00 71.94 110 GLN A O 1
ATOM 830 N N . GLU A 1 111 ? -14.225 -4.334 11.647 1.00 56.69 111 GLU A N 1
ATOM 831 C CA . GLU A 1 111 ? -14.461 -5.443 12.587 1.00 56.69 111 GLU A CA 1
ATOM 832 C C . GLU A 1 111 ? -15.954 -5.775 12.662 1.00 56.69 111 GLU A C 1
ATOM 834 O O . GLU A 1 111 ? -16.770 -4.831 12.540 1.00 56.69 111 GLU A O 1
#

Radius of gyration: 15.48 Å; chains: 1; bounding box: 48×24×33 Å

Secondary structure (DSSP, 8-state):
----EE-TTS-EEE-GGGHHHHHHHHHHHHTT-SS--HHHHHHHHHHTTTTT--HHHHHHHHHHHHHHH-TTSHHHHHHHTSTTTT---TTS-GGGGS---------PPP-

pLDDT: mean 79.52, std 19.03, range [34.66, 96.88]

Sequence (111 aa):
HYLVHVGDDGAVLLPYTQAKRILDRLKRLALGRDLPDAGACARFDKATKHGEDMRHAQKLLAASVASVVGKNEERAVASLFSPGGTHAIKGEFAGSNDFEVLAFMVALSQE